Protein AF-A0A645EV52-F1 (afdb_monomer_lite)

Foldseek 3Di:
DLLVVLLVLLLVLLVLFDPVVSVVSVPPDSVQSSFWWKWKAFAQAAIWTQGPVGIDRPCRPDGHHHLVRVVSSCCSLCVVCCVVCQVVQLVQKGQHPPRKIKGWDADFDDDPNGGRHGDGTGMMMIGRDDDDPPPCVVVQVVQDDPNDGHPDDDDDDPPDDDDDD

Structure (mmCIF, N/CA/C/O backbone):
data_AF-A0A645EV52-F1
#
_entry.id   AF-A0A645EV52-F1
#
loop_
_atom_site.group_PDB
_atom_site.id
_atom_site.type_symbol
_atom_site.label_atom_id
_atom_site.label_alt_id
_atom_site.label_comp_id
_atom_site.label_asym_id
_atom_site.label_entity_id
_atom_site.label_seq_id
_atom_site.pdbx_PDB_ins_code
_atom_site.Cartn_x
_atom_site.Cartn_y
_atom_site.Cartn_z
_atom_site.occupancy
_atom_site.B_iso_or_equiv
_atom_site.auth_seq_id
_atom_site.auth_comp_id
_atom_site.auth_asym_id
_atom_site.auth_atom_id
_atom_site.pdbx_PDB_model_num
ATOM 1 N N . MET A 1 1 ? 5.817 2.786 23.584 1.00 63.62 1 MET A N 1
ATOM 2 C CA . MET A 1 1 ? 4.904 1.660 23.272 1.00 63.62 1 MET A CA 1
ATOM 3 C C . MET A 1 1 ? 4.284 1.859 21.896 1.00 63.62 1 MET A C 1
ATOM 5 O O . MET A 1 1 ? 4.563 1.045 21.031 1.00 63.62 1 MET A O 1
ATOM 9 N N . LYS A 1 2 ? 3.619 3.002 21.668 1.00 79.19 2 LYS A N 1
ATOM 10 C CA . LYS A 1 2 ? 3.059 3.438 20.376 1.00 79.19 2 LYS A CA 1
ATOM 11 C C . LYS A 1 2 ? 4.023 3.322 19.185 1.00 79.19 2 LYS A C 1
ATOM 13 O O . LYS A 1 2 ? 3.714 2.654 18.218 1.00 79.19 2 LYS A O 1
ATOM 18 N N . GLU A 1 3 ? 5.240 3.854 19.289 1.00 82.88 3 GLU A N 1
ATOM 19 C CA . GLU A 1 3 ? 6.231 3.775 18.196 1.00 82.88 3 GLU A CA 1
ATOM 20 C C . GLU A 1 3 ? 6.574 2.330 17.775 1.00 82.88 3 GLU A C 1
ATOM 22 O O . GLU A 1 3 ? 6.704 2.029 16.592 1.00 82.88 3 GLU A O 1
ATOM 27 N N . ARG A 1 4 ? 6.663 1.392 18.732 1.00 89.44 4 ARG A N 1
ATOM 28 C CA . ARG A 1 4 ? 6.930 -0.025 18.423 1.00 89.44 4 ARG A CA 1
ATOM 29 C C . ARG A 1 4 ? 5.766 -0.678 17.683 1.00 89.44 4 ARG A C 1
ATOM 31 O O . ARG A 1 4 ? 5.996 -1.529 16.828 1.00 89.44 4 ARG A O 1
ATOM 38 N N . GLU A 1 5 ? 4.541 -0.305 18.030 1.00 91.31 5 GLU A N 1
ATOM 39 C CA . GLU A 1 5 ? 3.332 -0.769 17.355 1.00 91.31 5 GLU A CA 1
ATOM 40 C C . GLU A 1 5 ? 3.246 -0.207 15.937 1.00 91.31 5 GLU A C 1
ATOM 42 O O . GLU A 1 5 ? 3.053 -0.961 14.990 1.00 91.31 5 GLU A O 1
ATOM 47 N N . GLU A 1 6 ? 3.517 1.083 15.769 1.00 93.62 6 GLU A N 1
ATOM 48 C CA . GLU A 1 6 ? 3.544 1.738 14.466 1.00 93.62 6 GLU A CA 1
ATOM 49 C C . GLU A 1 6 ? 4.586 1.097 13.527 1.00 93.62 6 GLU A C 1
ATOM 51 O O . GLU A 1 6 ? 4.283 0.763 12.379 1.00 93.62 6 GLU A O 1
ATOM 56 N N . ILE A 1 7 ? 5.793 0.812 14.019 1.00 96.38 7 ILE A N 1
ATOM 57 C CA . ILE A 1 7 ? 6.806 0.071 13.250 1.00 96.38 7 ILE A CA 1
ATOM 58 C C . ILE A 1 7 ? 6.336 -1.365 12.946 1.00 96.38 7 ILE A C 1
ATOM 60 O O . ILE A 1 7 ? 6.610 -1.903 11.872 1.00 96.38 7 ILE A O 1
ATOM 64 N N . SER A 1 8 ? 5.608 -2.011 13.862 1.00 95.94 8 SER A N 1
ATOM 65 C CA . SER A 1 8 ? 5.029 -3.341 13.622 1.00 95.94 8 SER A CA 1
ATOM 66 C C . SER A 1 8 ? 4.015 -3.313 12.475 1.00 95.94 8 SER A C 1
ATOM 68 O O . SER A 1 8 ? 4.072 -4.165 11.588 1.00 95.94 8 SER A O 1
ATOM 70 N N . ARG A 1 9 ? 3.138 -2.301 12.433 1.00 96.12 9 ARG A N 1
ATOM 71 C CA . ARG A 1 9 ? 2.161 -2.099 11.349 1.00 96.12 9 ARG A CA 1
ATOM 72 C C . ARG A 1 9 ? 2.842 -1.888 9.999 1.00 96.12 9 ARG A C 1
ATOM 74 O O . ARG A 1 9 ? 2.459 -2.538 9.030 1.00 96.12 9 ARG A O 1
ATOM 81 N N . TYR A 1 10 ? 3.896 -1.072 9.960 1.00 97.81 10 TYR A N 1
ATOM 82 C CA . TYR A 1 10 ? 4.739 -0.895 8.773 1.00 97.81 10 TYR A CA 1
ATOM 83 C C . TYR A 1 10 ? 5.297 -2.228 8.264 1.00 97.81 10 TYR A C 1
ATOM 85 O O . TYR A 1 10 ? 5.154 -2.569 7.091 1.00 97.81 10 TYR A O 1
ATOM 93 N N . ARG A 1 11 ? 5.882 -3.028 9.162 1.00 97.12 11 ARG A N 1
ATOM 94 C CA . ARG A 1 11 ? 6.478 -4.323 8.806 1.00 97.12 11 ARG A CA 1
ATOM 95 C C . ARG A 1 11 ? 5.443 -5.338 8.345 1.00 97.12 11 ARG A C 1
ATOM 97 O O . ARG A 1 11 ? 5.720 -6.086 7.417 1.00 97.12 11 ARG A O 1
ATOM 104 N N . GLN A 1 12 ? 4.259 -5.357 8.958 1.00 96.88 12 GLN A N 1
ATOM 105 C CA . GLN A 1 12 ? 3.147 -6.204 8.518 1.00 96.88 12 GLN A CA 1
ATOM 106 C C . GLN A 1 12 ? 2.696 -5.847 7.099 1.00 96.88 12 GLN A C 1
ATOM 108 O O . GLN A 1 12 ? 2.487 -6.755 6.300 1.00 96.88 12 GLN A O 1
ATOM 113 N N . ALA A 1 13 ? 2.596 -4.555 6.770 1.00 97.06 13 ALA A N 1
ATOM 114 C CA . ALA A 1 13 ? 2.308 -4.117 5.407 1.00 97.06 13 ALA A CA 1
ATOM 115 C C . ALA A 1 13 ? 3.431 -4.542 4.444 1.00 97.06 13 ALA A C 1
ATOM 117 O O . ALA A 1 13 ? 3.165 -5.159 3.417 1.00 97.06 13 ALA A O 1
ATOM 118 N N . ALA A 1 14 ? 4.699 -4.327 4.808 1.00 97.56 14 ALA A N 1
ATOM 119 C CA . ALA A 1 14 ? 5.844 -4.707 3.977 1.00 97.56 14 ALA A CA 1
ATOM 120 C C . ALA A 1 14 ? 5.901 -6.212 3.630 1.00 97.56 14 ALA A C 1
ATOM 122 O O . ALA A 1 14 ? 6.566 -6.588 2.668 1.00 97.56 14 ALA A O 1
ATOM 123 N N . LEU A 1 15 ? 5.183 -7.087 4.351 1.00 96.31 15 LEU A N 1
ATOM 124 C CA . LEU A 1 15 ? 5.062 -8.508 3.997 1.00 96.31 15 LEU A CA 1
ATOM 125 C C . LEU A 1 15 ? 4.350 -8.758 2.661 1.00 96.31 15 LEU A C 1
ATOM 127 O O . LEU A 1 15 ? 4.569 -9.820 2.080 1.00 96.31 15 LEU A O 1
ATOM 131 N N . PHE A 1 16 ? 3.525 -7.821 2.190 1.00 96.56 16 PHE A N 1
ATOM 132 C CA . PHE A 1 16 ? 2.881 -7.905 0.877 1.00 96.56 16 PHE A CA 1
ATOM 133 C C . PHE A 1 16 ? 3.801 -7.463 -0.261 1.00 96.56 16 PHE A C 1
ATOM 135 O O . PHE A 1 16 ? 3.520 -7.771 -1.414 1.00 96.56 16 PHE A O 1
ATOM 142 N N . LEU A 1 17 ? 4.904 -6.769 0.038 1.00 97.81 17 LEU A N 1
ATOM 143 C CA . LEU A 1 17 ? 5.852 -6.360 -0.989 1.00 97.81 17 LEU A CA 1
ATOM 144 C C . LEU A 1 17 ? 6.609 -7.578 -1.554 1.00 97.81 17 LEU A C 1
ATOM 146 O O . LEU A 1 17 ? 6.965 -8.499 -0.805 1.00 97.81 17 LEU A O 1
ATOM 150 N N . PRO A 1 18 ? 6.947 -7.555 -2.856 1.00 97.06 18 PRO A N 1
ATOM 151 C CA . PRO A 1 18 ? 7.893 -8.488 -3.454 1.00 97.06 18 PRO A CA 1
ATOM 152 C C . PRO A 1 18 ? 9.200 -8.558 -2.662 1.00 97.06 18 PRO A C 1
ATOM 154 O O . PRO A 1 18 ? 9.627 -7.584 -2.041 1.00 97.06 18 PRO A O 1
ATOM 157 N N . VAL A 1 19 ? 9.872 -9.714 -2.694 1.00 96.88 19 VAL A N 1
ATOM 158 C CA . VAL A 1 19 ? 11.016 -10.019 -1.812 1.00 96.88 19 VAL A CA 1
ATOM 159 C C . VAL A 1 19 ? 12.089 -8.927 -1.825 1.00 96.88 19 VAL A C 1
ATOM 161 O O . VAL A 1 19 ? 12.598 -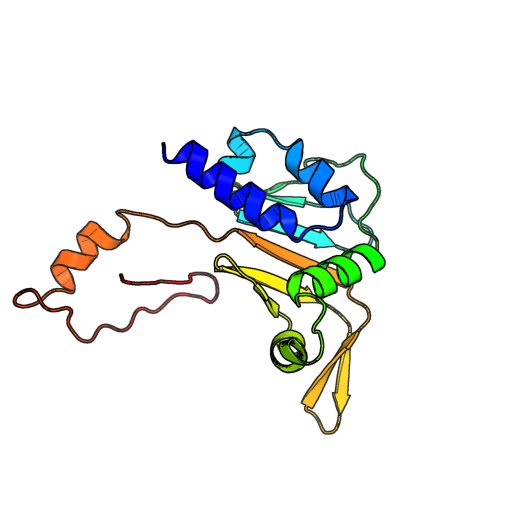8.581 -0.760 1.00 96.88 19 VAL A O 1
ATOM 164 N N . ARG A 1 20 ? 12.437 -8.400 -3.004 1.00 97.31 20 ARG A N 1
ATOM 165 C CA . ARG A 1 20 ? 13.437 -7.336 -3.157 1.00 97.31 20 ARG A CA 1
ATOM 166 C C . ARG A 1 20 ? 12.981 -6.046 -2.479 1.00 97.31 20 ARG A C 1
ATOM 168 O O . ARG A 1 20 ? 13.680 -5.537 -1.609 1.00 97.31 20 ARG A O 1
ATOM 175 N N . LEU A 1 21 ? 11.789 -5.569 -2.824 1.00 98.25 21 LEU A N 1
ATOM 176 C CA . LEU A 1 21 ? 11.217 -4.332 -2.294 1.00 98.25 21 LEU A CA 1
ATOM 177 C C . LEU A 1 21 ? 10.964 -4.402 -0.787 1.00 98.25 21 LEU A C 1
ATOM 179 O O . LEU A 1 21 ? 11.245 -3.450 -0.068 1.00 98.25 21 LEU A O 1
ATOM 183 N N . ARG A 1 22 ? 10.538 -5.558 -0.272 1.00 98.31 22 ARG A N 1
ATOM 184 C CA . ARG A 1 22 ? 10.431 -5.795 1.172 1.00 98.31 22 ARG A CA 1
ATOM 185 C C . ARG A 1 22 ? 11.772 -5.619 1.884 1.00 98.31 22 ARG A C 1
ATOM 187 O O . ARG A 1 22 ? 11.816 -4.976 2.926 1.00 98.31 22 ARG A O 1
ATOM 194 N N . LYS A 1 23 ? 12.863 -6.162 1.329 1.00 97.81 23 LYS A N 1
ATOM 195 C CA . LYS A 1 23 ? 14.204 -5.990 1.914 1.00 97.81 23 LYS A CA 1
ATOM 196 C C . LYS A 1 23 ? 14.614 -4.522 1.946 1.00 97.81 23 LYS A C 1
ATOM 198 O O . LYS A 1 23 ? 15.187 -4.100 2.940 1.00 97.81 23 LYS A O 1
ATOM 203 N N . LEU A 1 24 ? 14.293 -3.753 0.901 1.00 97.75 24 LEU A N 1
ATOM 204 C CA . LEU A 1 24 ? 14.518 -2.304 0.889 1.00 97.75 24 LEU A CA 1
ATOM 205 C C . LEU A 1 24 ? 13.708 -1.611 1.987 1.00 97.75 24 LEU A C 1
ATOM 207 O O . LEU A 1 24 ? 14.278 -0.889 2.797 1.00 97.75 24 LEU A O 1
ATOM 211 N N . ALA A 1 25 ? 12.407 -1.898 2.082 1.00 97.81 25 ALA A N 1
ATOM 212 C CA . ALA A 1 25 ? 11.540 -1.354 3.126 1.00 97.81 25 ALA A CA 1
ATOM 213 C C . ALA A 1 25 ? 12.093 -1.616 4.542 1.00 97.81 25 ALA A C 1
ATOM 215 O O . ALA A 1 25 ? 12.067 -0.743 5.407 1.00 97.81 25 ALA A O 1
ATOM 216 N N . GLU A 1 26 ? 12.671 -2.793 4.786 1.00 96.88 26 GLU A N 1
ATOM 217 C CA . GLU A 1 26 ? 13.288 -3.126 6.074 1.00 96.88 26 GLU A CA 1
ATOM 218 C C . GLU A 1 26 ? 14.512 -2.259 6.425 1.00 96.88 26 GLU A C 1
ATOM 220 O O . GLU A 1 26 ? 14.799 -2.103 7.617 1.00 96.88 26 GLU A O 1
ATOM 225 N N . THR A 1 27 ? 15.202 -1.665 5.440 1.00 97.69 27 THR A N 1
ATOM 226 C CA . THR A 1 27 ? 16.353 -0.772 5.673 1.00 97.69 27 THR A CA 1
ATOM 227 C C . THR A 1 27 ? 15.966 0.675 5.966 1.00 97.69 27 THR A C 1
ATOM 229 O O . THR A 1 27 ? 16.848 1.460 6.313 1.00 97.69 27 THR A O 1
ATOM 232 N N . LEU A 1 28 ? 14.694 1.057 5.803 1.00 97.81 28 LEU A N 1
ATOM 233 C CA . LEU A 1 28 ? 14.238 2.420 6.082 1.00 97.81 28 LEU A CA 1
ATOM 234 C C . LEU A 1 28 ? 14.504 2.770 7.565 1.00 97.81 28 LEU A C 1
ATOM 236 O O . LEU A 1 28 ? 14.312 1.898 8.420 1.00 97.81 28 LEU A O 1
ATOM 240 N N . PRO A 1 29 ? 14.932 3.996 7.921 1.00 97.62 29 PRO A N 1
ATOM 241 C CA . PRO A 1 29 ? 15.107 4.391 9.318 1.00 97.62 29 PRO A CA 1
ATOM 242 C C . PRO A 1 29 ? 13.848 4.136 10.154 1.00 97.62 29 PRO A C 1
ATOM 244 O O . PRO A 1 29 ? 12.726 4.298 9.683 1.00 97.62 29 PRO A O 1
ATOM 247 N N . LYS A 1 30 ? 14.013 3.713 11.414 1.00 96.75 30 LYS A N 1
ATOM 248 C CA . LYS A 1 30 ? 12.874 3.336 12.278 1.00 96.75 30 LYS A CA 1
ATOM 249 C C . LYS A 1 30 ? 11.902 4.488 12.529 1.00 96.75 30 LYS A C 1
ATOM 251 O O . LYS A 1 30 ? 10.707 4.243 12.647 1.00 96.75 30 LYS A O 1
ATOM 256 N N . GLU A 1 31 ? 12.435 5.698 12.612 1.00 95.94 31 GLU A N 1
ATOM 257 C CA . GLU A 1 31 ? 11.676 6.942 12.728 1.00 95.94 31 GLU A CA 1
ATOM 258 C C . GLU A 1 31 ? 10.727 7.124 11.535 1.00 95.94 31 GLU A C 1
ATOM 260 O O . GLU A 1 31 ? 9.521 7.254 11.738 1.00 95.94 31 GLU A O 1
ATOM 265 N N . ASP A 1 32 ? 11.219 6.939 10.309 1.00 97.06 32 ASP A N 1
ATOM 266 C CA . ASP A 1 32 ? 10.390 6.964 9.098 1.00 97.06 32 ASP A CA 1
ATOM 267 C C . ASP A 1 32 ? 9.426 5.768 9.030 1.00 97.06 32 ASP A C 1
ATOM 269 O O . ASP A 1 32 ? 8.255 5.928 8.687 1.00 97.06 32 ASP A O 1
ATOM 273 N N . GLN A 1 33 ? 9.858 4.559 9.423 1.00 97.75 33 GLN A N 1
ATOM 274 C CA . GLN A 1 33 ? 8.965 3.388 9.503 1.00 97.75 33 GLN A CA 1
ATOM 275 C C . GLN A 1 33 ? 7.775 3.639 10.443 1.00 97.75 33 GLN A C 1
ATOM 277 O O . GLN A 1 33 ? 6.680 3.120 10.210 1.00 97.75 33 GLN A O 1
ATOM 282 N N . ALA A 1 34 ? 7.965 4.408 11.518 1.00 96.38 34 ALA A N 1
ATOM 283 C CA . ALA A 1 34 ? 6.913 4.708 12.483 1.00 96.38 34 ALA A CA 1
ATOM 284 C C . ALA A 1 34 ? 5.847 5.666 11.927 1.00 96.38 34 ALA A C 1
ATOM 286 O O . ALA A 1 34 ? 4.707 5.630 12.389 1.00 96.38 34 ALA A O 1
ATOM 287 N N . VAL A 1 35 ? 6.183 6.493 10.934 1.00 95.56 35 VAL A N 1
ATOM 288 C CA . VAL A 1 35 ? 5.273 7.523 10.404 1.00 95.56 35 VAL A CA 1
ATOM 289 C C . VAL A 1 35 ? 4.827 7.285 8.965 1.00 95.56 35 VAL A C 1
ATOM 291 O O . VAL A 1 35 ? 3.816 7.849 8.565 1.00 95.56 35 VAL A O 1
ATOM 294 N N . ALA A 1 36 ? 5.503 6.412 8.213 1.00 97.25 36 ALA A N 1
ATOM 295 C CA . ALA A 1 36 ? 5.178 6.128 6.819 1.00 97.25 36 ALA A CA 1
ATOM 296 C C . ALA A 1 36 ? 3.710 5.731 6.611 1.00 97.25 36 ALA A C 1
ATOM 298 O O . ALA A 1 36 ? 3.149 4.925 7.366 1.00 97.25 36 ALA A O 1
ATOM 299 N N . GLU A 1 37 ? 3.116 6.281 5.557 1.00 96.12 37 GLU A N 1
ATOM 300 C CA . GLU A 1 37 ? 1.699 6.152 5.224 1.00 96.12 37 GLU A CA 1
ATOM 301 C C . GLU A 1 37 ? 1.475 5.188 4.056 1.00 96.12 37 GLU A C 1
ATOM 303 O O . GLU A 1 37 ? 0.554 4.369 4.102 1.00 96.12 37 GLU A O 1
ATOM 308 N N . GLU A 1 38 ? 2.329 5.245 3.028 1.00 97.69 38 GLU A N 1
ATOM 309 C CA . GLU A 1 38 ? 2.198 4.436 1.810 1.00 97.69 38 GLU A CA 1
ATOM 310 C C . GLU A 1 38 ? 3.560 3.992 1.272 1.00 97.69 38 GLU A C 1
ATOM 312 O O . GLU A 1 38 ? 4.522 4.759 1.270 1.00 97.69 38 GLU A O 1
ATOM 317 N N . PHE A 1 39 ? 3.617 2.776 0.733 1.00 98.50 39 PHE A N 1
ATOM 318 C CA . PHE A 1 39 ? 4.626 2.398 -0.254 1.00 98.50 39 PHE A CA 1
ATOM 319 C C . PHE A 1 39 ? 4.074 2.677 -1.642 1.00 98.50 39 PHE A C 1
ATOM 321 O O . PHE A 1 39 ? 2.951 2.278 -1.943 1.00 98.50 39 PHE A O 1
ATOM 328 N N . ARG A 1 40 ? 4.859 3.319 -2.501 1.00 98.44 40 ARG A N 1
ATOM 329 C CA . ARG A 1 40 ? 4.451 3.665 -3.861 1.00 98.44 40 ARG A CA 1
ATOM 330 C C . ARG A 1 40 ? 5.390 3.010 -4.858 1.00 98.44 40 ARG A C 1
ATOM 332 O O . ARG A 1 40 ? 6.610 3.158 -4.797 1.00 98.44 40 ARG A O 1
ATOM 339 N N . LEU A 1 41 ? 4.798 2.256 -5.771 1.00 98.38 41 LEU A N 1
ATOM 340 C CA . LEU A 1 41 ? 5.482 1.461 -6.772 1.00 98.38 41 LEU A CA 1
ATOM 341 C C . LEU A 1 41 ? 5.052 1.952 -8.149 1.00 98.38 41 LEU A C 1
ATOM 343 O O . LEU A 1 41 ? 3.862 1.971 -8.459 1.00 98.38 41 LEU A O 1
ATOM 347 N N . ARG A 1 42 ? 6.007 2.360 -8.982 1.00 98.00 42 ARG A N 1
ATOM 348 C CA . ARG A 1 42 ? 5.748 2.835 -10.345 1.00 98.00 42 ARG A CA 1
ATOM 349 C C . ARG A 1 42 ? 6.738 2.182 -11.289 1.00 98.00 42 ARG A C 1
ATOM 351 O O . ARG A 1 42 ? 7.941 2.311 -11.079 1.00 98.00 42 ARG A O 1
ATOM 358 N N . THR A 1 43 ? 6.242 1.513 -12.324 1.00 97.06 43 THR A N 1
ATOM 359 C CA . THR A 1 43 ? 7.101 0.851 -13.308 1.00 97.06 43 THR A CA 1
ATOM 360 C C . THR A 1 43 ? 8.084 1.854 -13.908 1.00 97.06 43 THR A C 1
ATOM 362 O O . THR A 1 43 ? 7.693 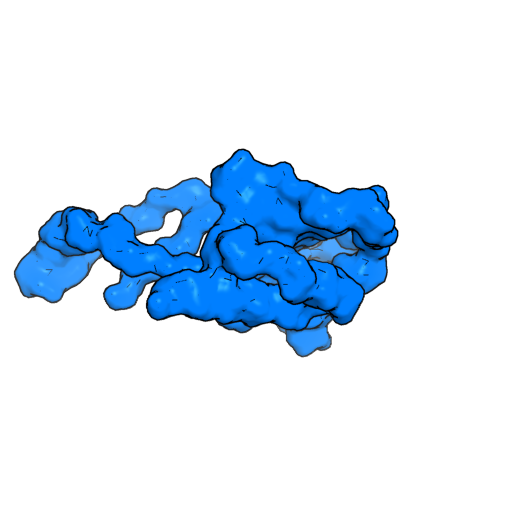2.947 -14.324 1.00 97.06 43 THR A O 1
ATOM 365 N N . GLY A 1 44 ? 9.368 1.497 -13.938 1.00 97.06 44 GLY A N 1
ATOM 366 C CA . GLY A 1 44 ? 10.426 2.372 -14.453 1.00 97.06 44 GLY A CA 1
ATOM 367 C C . GLY A 1 44 ? 10.937 3.428 -13.464 1.00 97.06 44 GLY A C 1
ATOM 368 O O . GLY A 1 44 ? 11.854 4.170 -13.808 1.00 97.06 44 GLY A O 1
ATOM 369 N N . TRP A 1 45 ? 10.434 3.448 -12.226 1.00 97.56 45 TRP A N 1
ATOM 370 C CA . TRP A 1 45 ? 10.917 4.314 -11.146 1.00 97.56 45 TRP A CA 1
ATOM 371 C C . TRP A 1 45 ? 11.331 3.493 -9.920 1.00 97.56 45 TRP A C 1
ATOM 373 O O . TRP A 1 45 ? 10.732 2.446 -9.668 1.00 97.56 45 TRP A O 1
ATOM 383 N N . PRO A 1 46 ? 12.325 3.935 -9.128 1.00 98.00 46 PRO A N 1
ATOM 384 C CA . PRO A 1 46 ? 12.586 3.340 -7.821 1.00 98.00 46 PRO A CA 1
ATOM 385 C C . PRO A 1 46 ? 11.354 3.424 -6.909 1.00 98.00 46 PRO A C 1
ATOM 387 O O . PRO A 1 46 ? 10.529 4.331 -7.040 1.00 98.00 46 PRO A O 1
ATOM 390 N N . MET A 1 47 ? 11.239 2.487 -5.966 1.00 98.44 47 MET A N 1
ATOM 391 C CA . MET A 1 47 ? 10.165 2.511 -4.971 1.00 98.44 47 MET A CA 1
ATOM 392 C C . MET A 1 47 ? 10.269 3.764 -4.093 1.00 98.44 47 MET A C 1
ATOM 394 O O . MET A 1 47 ? 11.348 4.112 -3.607 1.00 98.44 47 MET A O 1
ATOM 398 N N . THR A 1 48 ? 9.133 4.407 -3.851 1.00 98.50 48 THR A N 1
ATOM 399 C CA . THR A 1 48 ? 9.014 5.600 -3.011 1.00 98.50 48 THR A CA 1
ATOM 400 C C . THR A 1 48 ? 8.163 5.317 -1.776 1.00 98.50 48 THR A C 1
ATOM 402 O O . THR A 1 48 ? 7.454 4.309 -1.690 1.00 98.50 48 THR A O 1
ATOM 405 N N . VAL A 1 49 ? 8.255 6.204 -0.786 1.00 98.44 49 VAL A N 1
ATOM 406 C CA . VAL A 1 49 ? 7.481 6.127 0.457 1.00 98.44 49 VAL A CA 1
ATOM 407 C C . VAL A 1 49 ? 6.798 7.469 0.689 1.00 98.44 49 VAL A C 1
ATOM 409 O O . VAL A 1 49 ? 7.446 8.515 0.630 1.00 98.44 49 VAL A O 1
ATOM 412 N N . LEU A 1 50 ? 5.493 7.442 0.955 1.00 98.00 50 LEU A N 1
ATOM 413 C CA . LEU A 1 50 ? 4.763 8.611 1.430 1.00 98.00 50 LEU A CA 1
ATOM 414 C C . LEU A 1 50 ? 4.947 8.732 2.943 1.00 98.00 50 LEU A C 1
ATOM 416 O O . LEU A 1 50 ? 4.563 7.830 3.693 1.00 98.00 50 LEU A O 1
ATOM 420 N N . LEU A 1 51 ? 5.533 9.842 3.371 1.00 96.12 51 LEU A N 1
ATOM 421 C CA . LEU A 1 51 ? 5.617 10.270 4.764 1.00 96.12 51 LEU A CA 1
ATOM 422 C C . LEU A 1 51 ? 4.634 11.435 4.988 1.00 96.12 51 LEU A C 1
ATOM 424 O O . LEU A 1 51 ? 4.189 12.037 4.005 1.00 96.12 51 LEU A O 1
ATOM 428 N N . PRO A 1 52 ? 4.318 11.802 6.243 1.00 92.94 52 PRO A N 1
ATOM 429 C CA . PRO A 1 52 ? 3.465 12.959 6.529 1.00 92.94 52 PRO A CA 1
ATOM 430 C C . PRO A 1 52 ? 3.962 14.270 5.896 1.00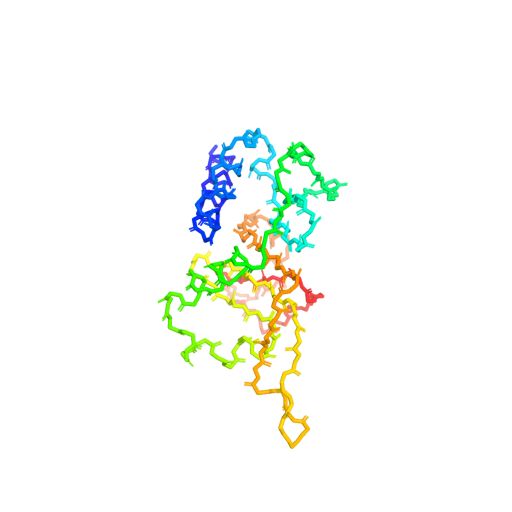 92.94 52 PRO A C 1
ATOM 432 O O . PRO A 1 52 ? 3.169 15.145 5.556 1.00 92.94 52 PRO A O 1
ATOM 435 N N . GLU A 1 53 ? 5.276 14.407 5.711 1.00 93.00 53 GLU A N 1
ATOM 436 C CA . GLU A 1 53 ? 5.923 15.571 5.098 1.00 93.00 53 GLU A CA 1
ATOM 437 C C . GLU A 1 53 ? 5.853 15.558 3.561 1.00 93.00 53 GLU A C 1
ATOM 439 O O . GLU A 1 53 ? 6.116 16.578 2.920 1.00 93.00 53 GLU A O 1
ATOM 444 N N . GLY A 1 54 ? 5.498 14.418 2.960 1.00 94.81 54 GLY A N 1
ATOM 445 C CA . GLY A 1 54 ? 5.380 14.236 1.519 1.00 94.81 54 GLY A CA 1
ATOM 446 C C . GLY A 1 54 ? 6.013 12.945 1.002 1.00 94.81 54 GLY A C 1
ATOM 447 O O . GLY A 1 54 ? 6.488 12.086 1.745 1.00 94.81 54 GLY A O 1
ATOM 448 N N . GLU A 1 55 ? 5.996 12.791 -0.322 1.00 96.88 55 GLU A N 1
ATOM 449 C CA . GLU A 1 55 ? 6.581 11.628 -0.984 1.00 96.88 55 GLU A CA 1
ATOM 450 C C . GLU A 1 55 ? 8.106 11.752 -1.075 1.00 96.88 55 GLU A C 1
ATOM 452 O O . GLU A 1 55 ? 8.642 12.761 -1.534 1.00 96.88 55 GLU A O 1
ATOM 457 N N . THR A 1 56 ? 8.805 10.691 -0.676 1.00 97.31 56 THR A N 1
ATOM 458 C CA . THR A 1 56 ? 10.266 10.603 -0.699 1.00 97.31 56 THR A CA 1
ATOM 459 C C . THR A 1 56 ? 10.720 9.399 -1.517 1.00 97.31 56 THR A C 1
ATOM 461 O O . THR A 1 56 ? 9.995 8.414 -1.659 1.00 97.31 56 THR A O 1
ATOM 464 N N . CYS A 1 57 ? 11.940 9.463 -2.054 1.00 97.00 57 CYS A N 1
ATOM 465 C CA . CYS A 1 57 ? 12.602 8.343 -2.722 1.00 97.00 57 CYS A CA 1
ATOM 466 C C . CYS A 1 57 ? 13.821 7.919 -1.889 1.00 97.00 57 CYS A C 1
ATOM 468 O O . CYS A 1 57 ? 14.920 8.410 -2.155 1.00 97.00 57 CYS A O 1
ATOM 470 N N . PRO A 1 58 ? 13.658 7.046 -0.874 1.00 96.44 58 PRO A N 1
ATOM 471 C CA . PRO A 1 58 ? 14.745 6.693 0.045 1.00 96.44 58 PRO A CA 1
ATOM 472 C C . PRO A 1 58 ? 15.876 5.910 -0.630 1.00 96.44 58 PRO A C 1
ATOM 474 O O . PRO A 1 58 ? 17.008 5.918 -0.152 1.00 96.44 58 PRO A O 1
ATOM 477 N N . TRP A 1 59 ? 15.579 5.251 -1.755 1.00 97.12 59 TRP A N 1
ATOM 478 C CA . TRP A 1 59 ? 16.514 4.384 -2.473 1.00 97.12 59 TRP A CA 1
ATOM 479 C C . TRP A 1 59 ? 16.702 4.818 -3.940 1.00 97.12 59 TRP A C 1
ATOM 481 O O . TRP A 1 59 ? 16.373 4.066 -4.854 1.00 97.12 59 TRP A O 1
ATOM 491 N N . PRO A 1 60 ? 17.227 6.028 -4.211 1.00 96.06 60 PRO A N 1
ATOM 492 C CA . PRO A 1 60 ? 17.308 6.566 -5.573 1.00 96.06 60 PRO A CA 1
ATOM 493 C C . PRO A 1 60 ? 18.282 5.799 -6.482 1.00 96.06 60 PRO A C 1
A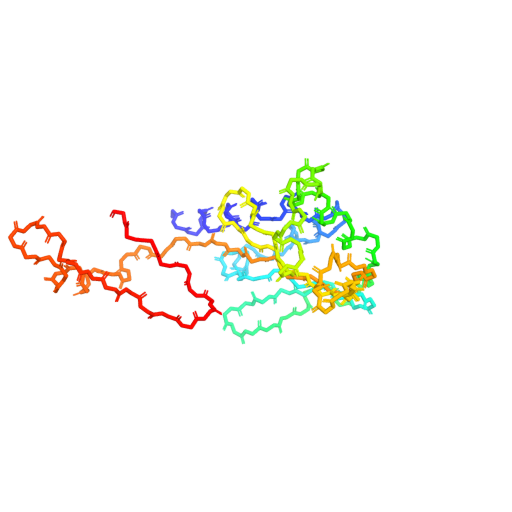TOM 495 O O . PRO A 1 60 ? 18.171 5.882 -7.701 1.00 96.06 60 PRO A O 1
ATOM 498 N N . SER A 1 61 ? 19.233 5.067 -5.895 1.00 96.50 61 SER A N 1
ATOM 499 C CA . SER A 1 61 ? 20.224 4.263 -6.620 1.00 96.50 61 SER A CA 1
ATOM 500 C C . SER A 1 61 ? 19.780 2.819 -6.869 1.00 96.50 61 SER A C 1
ATOM 502 O O . SER A 1 61 ? 20.501 2.077 -7.533 1.00 96.50 61 SER A O 1
ATOM 504 N N . GLU A 1 62 ? 18.644 2.395 -6.309 1.00 96.69 62 GLU A N 1
ATOM 505 C CA . GLU A 1 62 ? 18.134 1.040 -6.518 1.00 96.69 62 GLU A CA 1
ATOM 506 C C . GLU A 1 62 ? 17.519 0.891 -7.912 1.00 96.69 62 GLU A C 1
ATOM 508 O O . GLU A 1 62 ? 16.990 1.862 -8.465 1.00 96.69 62 GLU A O 1
ATOM 513 N N . PRO A 1 63 ? 17.541 -0.325 -8.488 1.00 97.31 63 PRO A N 1
ATOM 514 C CA . PRO A 1 63 ? 16.887 -0.580 -9.756 1.00 97.31 63 PRO A CA 1
ATOM 515 C C . PRO A 1 63 ? 15.401 -0.198 -9.710 1.00 97.31 63 PRO A C 1
ATOM 517 O O . PRO A 1 63 ? 14.739 -0.451 -8.687 1.00 97.31 63 PRO A O 1
ATOM 520 N N . PRO A 1 64 ? 14.872 0.356 -10.818 1.00 97.88 64 PRO A N 1
ATOM 521 C CA . PRO A 1 64 ? 13.453 0.627 -10.974 1.00 97.88 64 PRO A CA 1
ATOM 522 C C . PRO A 1 64 ? 12.557 -0.557 -10.611 1.00 97.88 64 PRO A C 1
ATOM 524 O O . PRO A 1 64 ? 12.974 -1.712 -10.681 1.00 97.88 64 PRO A O 1
ATOM 527 N N . VAL A 1 65 ? 11.314 -0.265 -10.239 1.00 98.19 65 VAL A N 1
ATOM 528 C CA . VAL A 1 65 ? 10.278 -1.289 -10.107 1.00 98.19 65 VAL A CA 1
ATOM 529 C C . VAL A 1 65 ? 9.964 -1.863 -11.487 1.00 98.19 65 VAL A C 1
ATOM 531 O O . VAL A 1 65 ? 9.753 -1.113 -12.448 1.00 98.19 65 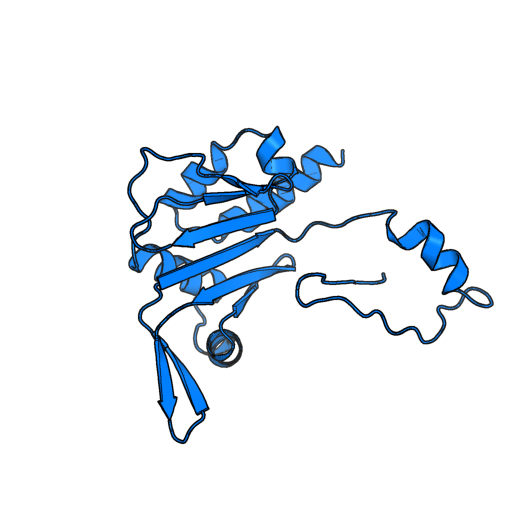VAL A O 1
ATOM 534 N N . GLU A 1 66 ? 9.925 -3.189 -11.568 1.00 97.56 66 GLU A N 1
ATOM 535 C CA . GLU A 1 66 ? 9.570 -3.932 -12.780 1.00 97.56 66 GLU A CA 1
ATOM 536 C C . GLU A 1 66 ? 8.072 -4.302 -12.786 1.00 97.56 66 GLU A C 1
ATOM 538 O O . GLU A 1 66 ? 7.479 -4.478 -11.715 1.00 97.56 66 GLU A O 1
ATOM 543 N N . PRO A 1 67 ? 7.425 -4.446 -13.961 1.00 95.88 67 PRO A N 1
ATOM 544 C CA . PRO A 1 67 ? 6.023 -4.872 -14.045 1.00 95.88 67 PRO A CA 1
ATOM 545 C C . PRO A 1 67 ? 5.736 -6.176 -13.285 1.00 95.88 67 PRO A C 1
ATOM 547 O O . PRO A 1 67 ? 4.712 -6.307 -12.615 1.00 95.88 67 PRO A O 1
ATOM 550 N N . GLU A 1 68 ? 6.669 -7.127 -13.322 1.00 96.44 68 GLU A N 1
ATOM 551 C CA . GLU A 1 68 ? 6.576 -8.426 -12.654 1.00 96.44 68 GLU A CA 1
ATOM 552 C C . GLU A 1 68 ? 6.507 -8.293 -11.125 1.00 96.44 68 GLU A C 1
ATOM 554 O O . GLU A 1 68 ? 5.898 -9.123 -10.443 1.00 96.44 68 GLU A O 1
ATOM 559 N N . GLU A 1 69 ? 7.097 -7.237 -10.562 1.00 97.38 69 GLU A N 1
ATOM 560 C CA . GLU A 1 69 ? 6.998 -6.939 -9.134 1.00 97.38 69 GLU A CA 1
ATOM 561 C C . GLU A 1 69 ? 5.599 -6.440 -8.761 1.00 97.38 69 GLU A C 1
ATOM 563 O O . GLU A 1 69 ? 5.093 -6.795 -7.695 1.00 97.38 69 GLU A O 1
ATOM 568 N N . LEU A 1 70 ? 4.934 -5.686 -9.642 1.00 96.56 70 LEU A N 1
ATOM 569 C CA . LEU A 1 70 ? 3.537 -5.286 -9.445 1.00 96.56 70 LEU A CA 1
ATOM 570 C C . LEU A 1 70 ? 2.590 -6.486 -9.548 1.00 96.56 70 LEU A C 1
ATOM 572 O O . LEU A 1 70 ? 1.676 -6.620 -8.734 1.00 96.56 70 LEU A O 1
ATOM 576 N N . GLU A 1 71 ? 2.841 -7.395 -10.490 1.00 94.00 71 GLU A N 1
ATOM 577 C CA . GLU A 1 71 ? 2.094 -8.652 -10.593 1.00 94.00 71 GLU A CA 1
ATOM 578 C C . GLU A 1 71 ? 2.289 -9.523 -9.346 1.00 94.00 71 GLU A C 1
ATOM 580 O O . GLU A 1 71 ? 1.319 -10.007 -8.764 1.00 94.00 71 GLU A O 1
ATOM 585 N N . THR A 1 72 ? 3.528 -9.638 -8.861 1.00 95.31 72 THR A N 1
ATOM 586 C CA . THR A 1 72 ? 3.837 -10.357 -7.617 1.00 95.31 72 THR A CA 1
ATOM 587 C C . THR A 1 72 ? 3.130 -9.729 -6.412 1.00 95.31 72 THR A C 1
ATOM 589 O O . THR A 1 72 ? 2.596 -10.447 -5.568 1.00 95.31 72 THR A O 1
ATOM 592 N N . LEU A 1 73 ? 3.092 -8.395 -6.322 1.00 95.56 73 LEU A N 1
ATOM 593 C CA . LEU A 1 73 ? 2.347 -7.675 -5.285 1.00 95.56 73 LEU A CA 1
ATOM 594 C C . LEU A 1 73 ? 0.844 -7.987 -5.357 1.00 95.56 73 LEU A C 1
ATOM 596 O O . LEU A 1 73 ? 0.221 -8.241 -4.325 1.00 95.56 73 LEU A O 1
ATOM 600 N N . CYS A 1 74 ? 0.268 -8.004 -6.562 1.00 92.94 74 CYS A N 1
ATOM 601 C CA . CYS A 1 74 ? -1.127 -8.381 -6.784 1.00 92.94 74 CYS A CA 1
ATOM 602 C C . CYS A 1 74 ? -1.408 -9.817 -6.326 1.00 92.94 74 CYS A C 1
ATOM 604 O O . CYS A 1 74 ? -2.401 -10.055 -5.638 1.00 92.94 74 CYS A O 1
ATOM 606 N N . ASP A 1 75 ? -0.533 -10.768 -6.655 1.00 91.56 75 ASP A N 1
ATOM 607 C CA . ASP A 1 75 ? -0.666 -12.161 -6.222 1.00 91.56 75 ASP A CA 1
ATOM 608 C C . ASP A 1 75 ? -0.597 -12.309 -4.703 1.00 91.56 75 ASP A C 1
ATOM 610 O O . ASP A 1 75 ? -1.450 -12.968 -4.106 1.00 91.56 75 ASP A O 1
ATOM 614 N N . LEU A 1 76 ? 0.376 -11.658 -4.062 1.00 91.62 76 LEU A N 1
ATOM 615 C CA . LEU A 1 76 ? 0.516 -11.666 -2.606 1.00 91.62 76 LEU A CA 1
ATOM 616 C C . LEU A 1 76 ? -0.701 -11.037 -1.918 1.00 91.62 76 LEU A C 1
ATOM 618 O O . LEU A 1 76 ? -1.181 -11.567 -0.916 1.00 91.62 76 LEU A O 1
ATOM 622 N N . GLY A 1 77 ? -1.210 -9.926 -2.456 1.00 88.12 77 GLY A N 1
ATOM 623 C CA . GLY A 1 77 ? -2.390 -9.238 -1.936 1.00 88.12 77 GLY A CA 1
ATOM 624 C C . GLY A 1 77 ? -3.680 -10.041 -2.099 1.00 88.12 77 GLY A C 1
ATOM 625 O O . GLY A 1 77 ? -4.505 -10.066 -1.190 1.00 88.12 77 GLY A O 1
ATOM 626 N N . ALA A 1 78 ? -3.834 -10.748 -3.218 1.00 85.88 78 ALA A N 1
ATOM 627 C CA . ALA A 1 78 ? -4.975 -11.624 -3.474 1.00 85.88 78 ALA A CA 1
ATOM 628 C C . ALA A 1 78 ? -4.870 -12.990 -2.767 1.00 85.88 78 ALA A C 1
ATOM 630 O O . ALA A 1 78 ? -5.710 -13.856 -3.007 1.00 85.88 78 ALA A O 1
ATOM 631 N N . GLU A 1 79 ? -3.830 -13.218 -1.954 1.00 81.69 79 GLU A N 1
ATOM 632 C CA . GLU A 1 79 ? -3.497 -14.524 -1.363 1.00 81.69 79 GLU A CA 1
ATOM 633 C C . GLU A 1 79 ? -3.449 -15.645 -2.421 1.00 81.69 79 GLU A C 1
ATOM 635 O O . GLU A 1 79 ? -3.908 -16.765 -2.200 1.00 81.69 79 GLU A O 1
ATOM 640 N N . PHE A 1 80 ? -2.922 -15.323 -3.607 1.00 69.69 80 PHE A N 1
ATOM 641 C CA . PHE A 1 80 ? -2.898 -16.170 -4.805 1.00 69.69 80 PHE A CA 1
ATOM 642 C C . PHE A 1 80 ? -4.285 -16.623 -5.307 1.00 69.69 80 PHE A C 1
ATOM 644 O O . PHE A 1 80 ? -4.388 -17.509 -6.155 1.00 69.69 80 PHE A O 1
ATOM 651 N N . SER A 1 81 ? -5.366 -15.986 -4.846 1.00 66.88 81 SER A N 1
ATOM 652 C CA . SER A 1 81 ? -6.746 -16.228 -5.274 1.00 66.88 81 SER A CA 1
ATOM 653 C C . SER A 1 81 ? -7.301 -15.035 -6.056 1.00 66.88 81 SER A C 1
ATOM 655 O O . SER A 1 81 ? -8.272 -14.381 -5.667 1.00 66.88 81 SER A O 1
ATOM 657 N N . ARG A 1 82 ? -6.696 -14.750 -7.218 1.00 65.19 82 ARG A N 1
ATOM 658 C CA . ARG A 1 82 ? -7.119 -13.630 -8.083 1.00 65.19 82 ARG A CA 1
ATOM 659 C C . ARG A 1 82 ? -8.591 -13.703 -8.499 1.00 65.19 82 ARG A C 1
ATOM 661 O O . ARG A 1 82 ? -9.210 -12.666 -8.684 1.00 65.19 82 ARG A O 1
ATOM 668 N N . TYR A 1 83 ? -9.172 -14.901 -8.601 1.00 60.19 83 TYR A N 1
ATOM 669 C CA . TYR A 1 83 ? -10.599 -15.073 -8.900 1.00 60.19 83 TYR A CA 1
ATOM 670 C C . TYR A 1 83 ? -11.509 -14.569 -7.777 1.00 60.19 83 TYR A C 1
ATOM 672 O O . TYR A 1 83 ? -12.507 -13.913 -8.063 1.00 60.19 83 TYR A O 1
ATOM 680 N N . ALA A 1 84 ? -11.164 -14.840 -6.514 1.00 60.53 84 ALA A N 1
ATOM 681 C CA . ALA A 1 84 ? -11.930 -14.341 -5.371 1.00 60.53 84 ALA A CA 1
ATOM 682 C C . ALA A 1 84 ? -11.793 -12.819 -5.216 1.00 60.53 84 ALA A C 1
ATOM 684 O O . ALA A 1 84 ? -12.693 -12.163 -4.704 1.00 60.53 84 ALA A O 1
ATOM 685 N N . ALA A 1 85 ? -10.681 -12.267 -5.699 1.00 69.94 85 ALA A N 1
ATOM 686 C CA . ALA A 1 85 ? -10.371 -10.848 -5.628 1.00 69.94 85 ALA A CA 1
ATOM 687 C C . ALA A 1 85 ? -10.712 -10.072 -6.919 1.00 69.94 85 ALA A C 1
ATOM 689 O O . ALA A 1 85 ? -10.467 -8.870 -6.999 1.00 69.94 85 ALA A O 1
ATOM 690 N N . ALA A 1 86 ? -11.266 -10.744 -7.936 1.00 70.94 86 ALA A N 1
ATOM 691 C CA . ALA A 1 86 ? -11.451 -10.191 -9.278 1.00 70.94 86 ALA A CA 1
ATOM 692 C C . ALA A 1 86 ? -12.419 -9.001 -9.311 1.00 70.94 86 ALA A C 1
ATOM 694 O O . ALA A 1 86 ? -12.244 -8.090 -10.115 1.00 70.94 86 ALA A O 1
ATOM 695 N N . GLU A 1 87 ? -13.442 -9.005 -8.453 1.00 72.56 87 GLU A N 1
ATOM 696 C CA . GLU A 1 87 ? -14.401 -7.901 -8.355 1.00 72.56 87 GLU A CA 1
ATOM 697 C C . GLU A 1 87 ? -13.732 -6.635 -7.807 1.00 72.56 87 GLU A C 1
ATOM 699 O O . GLU A 1 87 ? -13.816 -5.582 -8.425 1.00 72.56 87 GLU A O 1
ATOM 704 N N . THR A 1 88 ? -12.966 -6.747 -6.724 1.00 76.44 88 THR A N 1
ATOM 705 C CA . THR A 1 88 ? -12.229 -5.622 -6.132 1.00 76.44 88 THR A CA 1
ATOM 706 C C . THR A 1 88 ? -11.080 -5.145 -7.023 1.00 76.44 88 THR A C 1
ATOM 708 O O . THR A 1 88 ? -10.878 -3.942 -7.184 1.00 76.44 88 THR A O 1
ATOM 711 N N . LEU A 1 89 ? -10.377 -6.065 -7.693 1.00 81.00 89 LEU A N 1
ATOM 712 C CA . LEU A 1 89 ? -9.352 -5.718 -8.683 1.00 81.00 89 LEU A CA 1
ATOM 713 C C . LEU A 1 89 ? -9.912 -4.913 -9.856 1.00 81.00 89 LEU A C 1
ATOM 715 O O . LEU A 1 89 ? -9.226 -4.016 -10.333 1.00 81.00 89 LEU A O 1
ATOM 719 N N . ARG A 1 90 ? -11.149 -5.169 -10.306 1.00 80.38 90 ARG A N 1
ATOM 720 C CA . ARG A 1 90 ? -11.797 -4.338 -11.344 1.00 80.38 90 ARG A CA 1
ATOM 721 C C . ARG A 1 90 ? -11.981 -2.892 -10.911 1.00 80.38 90 ARG A C 1
ATOM 723 O O . ARG A 1 90 ? -11.870 -2.002 -11.748 1.00 80.38 90 ARG A O 1
ATOM 730 N N . GLU A 1 91 ? -12.216 -2.678 -9.621 1.00 82.38 91 GLU A N 1
ATOM 731 C CA . GLU A 1 91 ? -12.304 -1.355 -8.998 1.00 82.38 91 GLU A CA 1
ATOM 732 C C . GLU A 1 91 ? -10.916 -0.733 -8.735 1.00 82.38 91 GLU A C 1
ATOM 734 O O . GLU A 1 91 ? -10.814 0.363 -8.185 1.00 82.38 91 GLU A O 1
ATOM 739 N N . GLY A 1 92 ? -9.832 -1.422 -9.109 1.00 86.69 92 GLY A N 1
ATOM 740 C CA . GLY A 1 92 ? -8.462 -0.930 -8.987 1.00 86.69 92 GLY A CA 1
ATOM 741 C C . GLY A 1 92 ? -7.892 -0.990 -7.577 1.00 86.69 92 GLY A C 1
ATOM 742 O O . GLY A 1 92 ? -6.951 -0.260 -7.276 1.00 86.69 92 GLY A O 1
ATOM 743 N N . PHE A 1 93 ? -8.429 -1.826 -6.682 1.00 89.19 93 PHE A N 1
ATOM 744 C CA . PHE A 1 93 ? -7.822 -2.008 -5.364 1.00 89.19 93 PHE A CA 1
ATOM 745 C C . PHE A 1 93 ? -8.084 -3.374 -4.729 1.00 89.19 93 PHE A C 1
ATOM 747 O O . PHE A 1 93 ? -9.075 -4.042 -4.996 1.00 89.19 93 PHE A O 1
ATOM 754 N N . LEU A 1 94 ? -7.215 -3.756 -3.799 1.00 90.12 94 LEU A N 1
ATOM 755 C CA . LEU A 1 94 ? -7.317 -4.954 -2.981 1.00 90.12 94 LEU A CA 1
ATOM 756 C C . LEU A 1 94 ? -7.252 -4.588 -1.496 1.00 90.12 94 LEU A C 1
ATOM 758 O O . LEU A 1 94 ? -6.204 -4.137 -1.027 1.00 90.12 94 LEU A O 1
ATOM 762 N N . PRO A 1 95 ? -8.330 -4.772 -0.716 1.00 88.50 95 PRO A N 1
ATOM 763 C CA . PRO A 1 95 ? -8.200 -4.829 0.731 1.00 88.50 95 PRO A CA 1
ATOM 764 C C . PRO A 1 95 ? -7.448 -6.111 1.100 1.00 88.50 95 PRO A C 1
ATOM 766 O O . PRO A 1 95 ? -7.760 -7.184 0.587 1.00 88.50 95 PRO A O 1
ATOM 769 N N . VAL A 1 96 ? -6.471 -6.011 1.996 1.00 90.25 96 VAL A N 1
ATOM 770 C CA . VAL A 1 96 ? -5.666 -7.161 2.422 1.00 90.25 96 VAL A CA 1
ATOM 771 C C . VAL A 1 96 ? -5.694 -7.314 3.940 1.00 90.25 96 VAL A C 1
ATOM 773 O O . VAL A 1 96 ? -6.012 -6.380 4.689 1.00 90.25 96 VAL A O 1
ATOM 776 N N . ARG A 1 97 ? -5.383 -8.524 4.421 1.00 87.69 97 ARG A N 1
ATOM 777 C CA . ARG A 1 97 ? -5.397 -8.836 5.857 1.00 87.69 97 ARG A CA 1
ATOM 778 C C . ARG A 1 97 ? -4.557 -7.837 6.657 1.00 87.69 97 ARG A C 1
ATOM 780 O O . ARG A 1 97 ? -3.516 -7.363 6.212 1.00 87.69 97 ARG A O 1
ATOM 787 N N . GLY A 1 98 ? -5.018 -7.539 7.867 1.00 86.25 98 GLY A N 1
ATOM 788 C CA . GLY A 1 98 ? -4.440 -6.488 8.699 1.00 86.25 98 GLY A CA 1
ATOM 789 C C . GLY A 1 98 ? -5.047 -5.108 8.452 1.00 86.25 98 GLY A C 1
ATOM 790 O O . GLY A 1 98 ? -4.642 -4.178 9.135 1.00 86.25 98 GLY A O 1
ATOM 791 N N . GLY A 1 99 ? -6.030 -4.963 7.556 1.00 88.00 99 GLY A N 1
ATOM 792 C CA . GLY A 1 99 ? -6.719 -3.692 7.297 1.00 88.00 99 GLY A CA 1
ATOM 793 C C . GLY A 1 99 ? -5.962 -2.766 6.343 1.00 88.00 99 GLY A C 1
ATOM 794 O O . GLY A 1 99 ? -6.311 -1.597 6.229 1.00 88.00 99 GLY A O 1
ATOM 795 N N . PHE A 1 100 ? -4.923 -3.272 5.678 1.00 93.12 100 PHE A N 1
ATOM 796 C CA . PHE A 1 100 ? -4.199 -2.540 4.643 1.00 93.12 100 PHE A CA 1
ATOM 797 C C . PHE A 1 100 ? -4.979 -2.566 3.325 1.00 93.12 100 PHE A C 1
ATOM 799 O O . PHE A 1 100 ? -5.892 -3.374 3.129 1.00 93.12 100 PHE A O 1
ATOM 806 N N . ARG A 1 101 ? -4.600 -1.687 2.402 1.00 92.50 101 ARG A N 1
ATOM 807 C CA . ARG A 1 101 ? -5.180 -1.625 1.060 1.00 92.50 101 ARG A CA 1
ATOM 808 C C . ARG A 1 101 ? -4.066 -1.466 0.046 1.00 92.50 101 ARG A C 1
ATOM 810 O O . ARG A 1 101 ? -3.149 -0.688 0.283 1.00 92.50 101 ARG A O 1
ATOM 817 N N . ILE A 1 102 ? -4.177 -2.180 -1.064 1.00 95.69 102 ILE A N 1
ATOM 818 C CA . ILE A 1 102 ? -3.310 -2.006 -2.219 1.00 95.69 102 ILE A CA 1
ATOM 819 C C . ILE A 1 102 ? -4.140 -1.387 -3.340 1.00 95.69 102 ILE A C 1
ATOM 821 O O . ILE A 1 102 ? -5.151 -1.970 -3.717 1.00 95.69 102 ILE A O 1
ATOM 825 N N . GLY A 1 103 ? -3.778 -0.212 -3.836 1.00 94.81 103 GLY A N 1
ATOM 826 C CA . GLY A 1 103 ? -4.317 0.343 -5.075 1.00 94.81 103 GLY A CA 1
ATOM 827 C C . GLY A 1 103 ? -3.497 -0.117 -6.276 1.00 94.81 103 GLY A C 1
ATOM 828 O O . GLY A 1 103 ? -2.291 -0.321 -6.164 1.00 94.81 103 GLY A O 1
ATOM 829 N N . PHE A 1 104 ? -4.149 -0.292 -7.423 1.00 94.56 104 PHE A N 1
ATOM 830 C CA . PHE A 1 104 ? -3.524 -0.685 -8.682 1.00 94.56 104 PHE A CA 1
ATOM 831 C C . PHE A 1 104 ? -3.980 0.224 -9.817 1.00 94.56 104 PHE A C 1
ATOM 833 O O . PHE A 1 104 ? -5.167 0.516 -9.962 1.00 94.56 104 PHE A O 1
ATOM 840 N N . CYS A 1 105 ? -3.031 0.585 -10.677 1.00 93.62 105 CYS A N 1
ATOM 841 C CA . CYS A 1 105 ? -3.302 1.209 -11.964 1.00 93.62 105 CYS A CA 1
ATOM 842 C C . CYS A 1 105 ? -2.748 0.329 -13.081 1.00 93.62 105 CYS A C 1
ATOM 844 O O . CYS A 1 105 ? -1.655 -0.228 -12.972 1.00 93.62 105 CYS A O 1
ATOM 846 N N . GLY A 1 106 ? -3.483 0.256 -14.182 1.00 91.25 106 GLY A N 1
ATOM 847 C CA . GLY A 1 106 ? -3.122 -0.512 -15.366 1.00 91.25 106 GLY A CA 1
ATOM 848 C C . GLY A 1 106 ? -4.107 -0.248 -16.499 1.00 91.25 106 GLY A C 1
ATOM 849 O O . GLY A 1 106 ? -4.915 0.683 -16.440 1.00 91.25 106 GLY A O 1
ATOM 850 N N . SER A 1 107 ? -4.054 -1.084 -17.522 1.00 90.38 107 SER A N 1
ATOM 851 C CA . SER A 1 107 ? -4.985 -1.086 -18.645 1.00 90.38 107 SER A CA 1
ATOM 852 C C . SER A 1 107 ? -6.304 -1.758 -18.261 1.00 90.38 107 SER A C 1
ATOM 854 O O . SER A 1 107 ? -6.333 -2.916 -17.850 1.00 90.38 107 SER A O 1
ATOM 856 N N . ALA A 1 108 ? -7.425 -1.056 -18.427 1.00 87.62 108 ALA A N 1
ATOM 857 C CA . ALA A 1 108 ? -8.750 -1.629 -18.203 1.00 87.62 108 ALA A CA 1
ATOM 858 C C . ALA A 1 108 ? -9.211 -2.461 -19.410 1.00 87.62 108 ALA A C 1
ATOM 860 O O . ALA A 1 108 ? -9.305 -1.963 -20.534 1.00 87.62 108 ALA A O 1
ATOM 861 N N . VAL A 1 109 ? -9.567 -3.724 -19.173 1.00 87.06 109 VAL A N 1
ATOM 862 C CA . VAL A 1 109 ? -10.160 -4.605 -20.186 1.00 87.06 109 VAL A CA 1
ATOM 863 C C . VAL A 1 109 ? -11.673 -4.448 -20.160 1.00 87.06 109 VAL A C 1
ATOM 865 O O . VAL A 1 109 ? -12.347 -4.909 -19.237 1.00 87.06 109 VAL A O 1
ATOM 868 N N . MET A 1 110 ? -12.228 -3.826 -21.197 1.00 88.19 110 MET A N 1
ATOM 869 C CA . MET A 1 110 ? -13.651 -3.490 -21.269 1.00 88.19 110 MET A CA 1
ATOM 870 C C . MET A 1 110 ? -14.456 -4.536 -22.050 1.00 88.19 110 MET A C 1
ATOM 872 O O . MET A 1 110 ? -14.076 -4.933 -23.151 1.00 88.19 110 MET A O 1
ATOM 876 N N . LYS A 1 111 ? -15.628 -4.926 -21.534 1.00 86.75 111 LYS A N 1
ATOM 877 C CA . LYS A 1 111 ? -16.618 -5.739 -22.260 1.00 86.75 111 LYS A CA 1
ATOM 878 C C . LYS A 1 111 ? -18.015 -5.176 -22.026 1.00 86.75 111 LYS A C 1
ATOM 880 O O . LYS A 1 111 ? -18.472 -5.103 -20.892 1.00 86.75 111 LYS A O 1
ATOM 885 N N . GLY A 1 112 ? -18.697 -4.769 -23.099 1.00 86.94 112 GLY A N 1
ATOM 886 C CA . GLY A 1 112 ? -20.055 -4.217 -23.002 1.00 86.94 112 GLY A CA 1
ATOM 887 C C . GLY A 1 112 ? -20.155 -2.952 -22.138 1.00 86.94 112 GLY A C 1
ATOM 888 O O . GLY A 1 112 ? -21.153 -2.768 -21.456 1.00 86.94 112 GLY A O 1
ATOM 889 N N . GLY A 1 113 ? -19.112 -2.113 -22.125 1.00 84.31 113 GLY A N 1
ATOM 890 C CA . GLY A 1 113 ? -19.066 -0.881 -21.325 1.00 84.31 113 GLY A CA 1
ATOM 891 C C . GLY A 1 113 ? -18.668 -1.070 -19.858 1.00 84.31 113 GLY A C 1
ATOM 892 O O . GLY A 1 113 ? -18.547 -0.081 -19.144 1.00 84.31 113 GLY A O 1
ATOM 893 N N . VAL A 1 114 ? -18.413 -2.305 -19.416 1.00 83.25 114 VAL A N 1
ATOM 894 C CA . VAL A 1 114 ? -18.004 -2.622 -18.039 1.00 83.25 114 VAL A CA 1
ATOM 895 C C . VAL A 1 114 ? -16.540 -3.061 -18.012 1.00 83.25 114 VAL A C 1
ATOM 897 O O . VAL A 1 114 ? -16.098 -3.808 -18.891 1.00 83.25 114 VAL A O 1
ATOM 900 N N . CYS A 1 115 ? -15.789 -2.609 -17.004 1.00 82.06 115 CYS A N 1
ATOM 901 C CA . CYS A 1 115 ? -14.436 -3.094 -16.741 1.00 82.06 115 CYS A CA 1
ATOM 902 C C . CYS A 1 115 ? -14.498 -4.546 -16.253 1.00 82.06 115 CYS A C 1
ATOM 904 O O . CYS A 1 115 ? -15.148 -4.864 -15.259 1.00 82.06 115 CYS A O 1
ATOM 906 N N . THR A 1 116 ? -13.837 -5.447 -16.972 1.00 82.69 116 THR A N 1
ATOM 907 C CA . THR A 1 116 ? -13.822 -6.884 -16.668 1.00 82.69 116 THR A CA 1
ATOM 908 C C . THR A 1 116 ? -12.513 -7.367 -16.070 1.00 82.69 116 THR A C 1
ATOM 910 O O . THR A 1 116 ? -12.505 -8.443 -15.469 1.00 82.69 116 THR A O 1
ATOM 913 N N . ASN A 1 117 ? -11.430 -6.611 -16.215 1.00 81.44 117 ASN A N 1
ATOM 914 C CA . ASN A 1 117 ? -10.146 -6.901 -15.592 1.00 81.44 117 ASN A CA 1
ATOM 915 C C . ASN A 1 117 ? -9.214 -5.685 -15.698 1.00 81.44 117 ASN A C 1
ATOM 917 O O . ASN A 1 117 ? -9.416 -4.846 -16.577 1.00 81.44 117 ASN A O 1
ATOM 921 N N . LEU A 1 118 ? -8.166 -5.649 -14.875 1.00 84.81 118 LEU A N 1
ATOM 922 C CA . LEU A 1 118 ? -6.982 -4.822 -15.110 1.00 84.81 118 LEU A CA 1
ATOM 923 C C . LEU A 1 118 ? -5.848 -5.699 -15.656 1.00 84.81 118 LEU A C 1
ATOM 925 O O . LEU A 1 118 ? -5.629 -6.809 -15.171 1.00 84.81 118 LEU A O 1
ATOM 929 N N . THR A 1 119 ? -5.146 -5.209 -16.671 1.00 87.44 119 THR A N 1
ATOM 930 C CA . THR A 1 119 ? -3.924 -5.806 -17.233 1.00 87.44 119 THR A CA 1
ATOM 931 C C . THR A 1 119 ? -2.811 -4.769 -17.263 1.00 87.44 119 THR A C 1
ATOM 933 O O . THR A 1 119 ? -3.066 -3.592 -17.019 1.00 87.44 119 THR A O 1
ATOM 936 N N . ASP A 1 120 ? -1.583 -5.190 -17.570 1.00 90.06 120 ASP A N 1
ATOM 937 C CA . ASP A 1 120 ? -0.438 -4.293 -17.772 1.00 90.06 120 ASP A CA 1
ATOM 938 C C . ASP A 1 120 ? -0.276 -3.296 -16.614 1.00 90.06 120 ASP A C 1
ATOM 940 O O . ASP A 1 120 ? -0.348 -2.074 -16.795 1.00 90.06 120 ASP A O 1
ATOM 944 N N . LEU A 1 121 ? -0.140 -3.830 -15.395 1.00 93.94 121 LEU A N 1
ATOM 945 C CA . LEU A 1 121 ? -0.006 -3.011 -14.194 1.00 93.94 121 LEU A CA 1
ATOM 946 C C . LEU A 1 121 ? 1.171 -2.035 -14.350 1.00 93.94 121 LEU A C 1
ATOM 948 O O . LEU A 1 121 ? 2.293 -2.422 -14.679 1.00 93.94 121 LEU A O 1
ATOM 952 N N . SER A 1 122 ? 0.899 -0.751 -14.122 1.00 95.69 122 SER A N 1
ATOM 953 C CA . SER A 1 122 ? 1.858 0.347 -14.301 1.00 95.69 122 SER A CA 1
ATOM 954 C C . SER A 1 122 ? 2.240 1.023 -12.986 1.00 95.69 122 SER A C 1
ATOM 956 O O . SER A 1 122 ? 3.328 1.596 -12.867 1.00 95.69 122 SER A O 1
ATOM 958 N N . SER A 1 123 ? 1.372 0.937 -11.979 1.00 97.31 123 SER A N 1
ATOM 959 C CA . SER A 1 123 ? 1.680 1.371 -10.623 1.00 97.31 123 SER A CA 1
ATOM 960 C C . SER A 1 123 ? 0.836 0.651 -9.585 1.00 97.31 123 SER A C 1
ATOM 962 O O . SER A 1 123 ? -0.266 0.183 -9.877 1.00 97.31 123 SER A O 1
ATOM 964 N N . ALA A 1 124 ? 1.329 0.647 -8.354 1.00 97.62 124 ALA A N 1
ATOM 965 C CA . ALA A 1 124 ? 0.564 0.269 -7.184 1.00 97.62 124 ALA A CA 1
ATOM 966 C C . ALA A 1 124 ? 0.927 1.154 -5.989 1.00 97.62 124 ALA A C 1
ATOM 968 O O . ALA A 1 124 ? 2.065 1.610 -5.861 1.00 97.62 124 ALA A O 1
ATOM 969 N N . ASP A 1 125 ? -0.029 1.365 -5.096 1.00 97.06 125 ASP A N 1
ATOM 970 C CA . ASP A 1 125 ? 0.205 1.929 -3.770 1.00 97.06 125 ASP A CA 1
ATOM 971 C C . ASP A 1 125 ? -0.191 0.897 -2.719 1.00 97.06 125 ASP A C 1
ATOM 973 O O . ASP A 1 125 ? -1.213 0.240 -2.851 1.00 97.06 125 ASP A O 1
ATOM 977 N N . LEU A 1 126 ? 0.622 0.714 -1.683 1.00 97.44 126 LEU A N 1
ATOM 978 C CA . LEU A 1 126 ? 0.275 -0.099 -0.523 1.00 97.44 126 LEU A CA 1
ATOM 979 C C . LEU A 1 126 ? 0.173 0.814 0.687 1.00 97.44 126 LEU A C 1
ATOM 981 O O . LEU A 1 126 ? 1.172 1.333 1.189 1.00 97.44 126 LEU A O 1
ATOM 985 N N . ARG A 1 127 ? -1.048 0.958 1.185 1.00 95.75 127 ARG A N 1
ATOM 986 C CA . ARG A 1 127 ? -1.365 1.854 2.281 1.00 95.75 127 ARG A CA 1
ATOM 987 C C . ARG A 1 127 ? -1.300 1.178 3.641 1.00 95.75 127 ARG A C 1
ATOM 989 O O . ARG A 1 127 ? -1.931 0.144 3.880 1.00 95.75 127 ARG A O 1
ATOM 996 N N . ILE A 1 128 ? -0.588 1.818 4.563 1.00 95.62 128 ILE A N 1
ATOM 997 C CA . ILE A 1 128 ? -0.323 1.330 5.914 1.00 95.62 128 ILE A CA 1
ATOM 998 C C . ILE A 1 128 ? -1.422 1.829 6.856 1.00 95.62 128 ILE A C 1
ATOM 1000 O O . ILE A 1 128 ? -1.424 2.969 7.313 1.00 95.62 128 ILE A O 1
ATOM 1004 N N . ALA A 1 129 ? -2.375 0.959 7.175 1.00 91.38 129 ALA A N 1
ATOM 1005 C CA . ALA A 1 129 ? -3.398 1.224 8.168 1.00 91.38 129 ALA A CA 1
ATOM 1006 C C . ALA A 1 129 ? -2.790 1.285 9.573 1.00 91.38 129 ALA A C 1
ATOM 1008 O O . ALA A 1 129 ? -2.144 0.337 10.036 1.00 91.38 129 ALA A O 1
ATOM 1009 N N . ARG A 1 130 ? -3.051 2.390 10.266 1.00 89.62 130 ARG A N 1
ATOM 1010 C CA . ARG A 1 130 ? -2.592 2.671 11.627 1.00 89.62 130 ARG A CA 1
ATOM 1011 C C . ARG A 1 130 ? -3.781 3.123 12.458 1.00 89.62 130 ARG A C 1
ATOM 1013 O O . ARG A 1 130 ? -4.617 3.882 11.972 1.00 89.62 130 ARG A O 1
ATOM 1020 N N . GLU A 1 131 ? -3.848 2.665 13.699 1.00 83.75 131 GLU A N 1
ATOM 1021 C CA . GLU A 1 131 ? -4.875 3.117 14.628 1.00 83.75 131 GLU A CA 1
ATOM 1022 C C . GLU A 1 131 ? -4.462 4.448 15.261 1.00 83.75 131 GLU A C 1
ATOM 1024 O O . GLU A 1 131 ? -3.314 4.649 15.662 1.00 83.75 131 GLU A O 1
ATOM 1029 N N . LYS A 1 132 ? -5.405 5.388 15.342 1.00 82.00 132 LYS A N 1
ATOM 1030 C CA . LYS A 1 132 ? -5.185 6.695 15.965 1.00 82.00 132 LYS A CA 1
ATOM 1031 C C . LYS A 1 132 ? -6.098 6.842 17.178 1.00 82.00 132 LYS A C 1
ATOM 1033 O O . LYS A 1 132 ? -7.175 7.423 17.101 1.00 82.00 132 LYS A O 1
ATOM 1038 N N . HIS A 1 133 ? -5.639 6.317 18.310 1.00 80.06 133 HIS A N 1
ATOM 1039 C CA . HIS A 1 133 ? -6.330 6.479 19.589 1.00 80.06 133 HIS A CA 1
ATOM 1040 C C . HIS A 1 133 ? -6.415 7.949 20.018 1.00 80.06 133 HIS A C 1
ATOM 1042 O O . HIS A 1 133 ? -5.501 8.734 19.749 1.00 80.06 133 HIS A O 1
ATOM 1048 N N . GLY A 1 134 ? -7.501 8.294 20.712 1.00 80.50 134 GLY A N 1
ATOM 1049 C CA . GLY A 1 134 ? -7.745 9.625 21.278 1.00 80.50 134 GLY A CA 1
ATOM 1050 C C . GLY A 1 134 ? -8.289 10.659 20.287 1.00 80.50 134 GLY A C 1
ATOM 1051 O O . GLY A 1 134 ? -8.835 11.667 20.709 1.00 80.50 134 GLY A O 1
ATOM 1052 N N . VAL A 1 135 ? -8.230 10.406 18.972 1.00 82.69 135 VAL A N 1
ATOM 1053 C CA . VAL A 1 135 ? -8.709 11.369 17.954 1.00 82.69 135 VAL A CA 1
ATOM 1054 C C . VAL A 1 135 ? -10.208 11.647 18.077 1.00 82.69 135 VAL A C 1
ATOM 1056 O O . VAL A 1 135 ? -10.662 12.745 17.775 1.00 82.69 135 VAL A O 1
ATOM 1059 N N . ALA A 1 136 ? -10.976 10.662 18.539 1.00 80.81 136 ALA A N 1
ATOM 1060 C CA . ALA A 1 136 ? -12.412 10.794 18.735 1.00 80.81 136 ALA A CA 1
ATOM 1061 C C . ALA A 1 136 ? -12.798 11.141 20.182 1.00 80.81 136 ALA A C 1
ATOM 1063 O O . ALA A 1 136 ? -13.982 11.136 20.471 1.00 80.81 136 ALA A O 1
ATOM 1064 N N . GLU A 1 137 ? -11.867 11.416 21.102 1.00 84.06 137 GLU A N 1
ATOM 1065 C CA . GLU A 1 137 ? -12.192 11.556 22.534 1.00 84.06 137 GLU A CA 1
ATOM 1066 C C . GLU A 1 137 ? -13.080 12.780 22.818 1.00 84.06 137 GLU A C 1
ATOM 1068 O O . GLU A 1 137 ? -14.104 12.666 23.492 1.00 84.06 137 GLU A O 1
ATOM 1073 N N 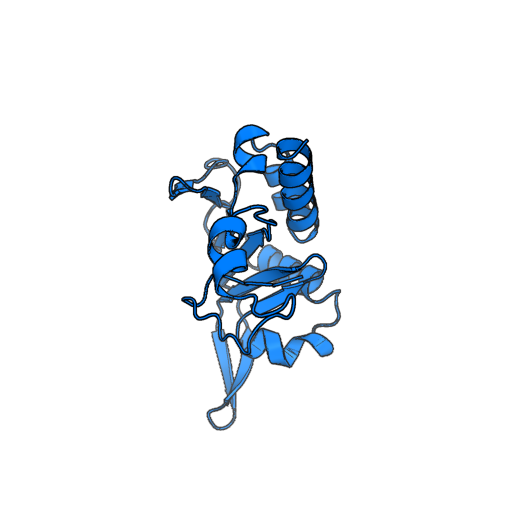. GLU A 1 138 ? -12.759 13.925 22.210 1.00 81.75 138 GLU A N 1
ATOM 1074 C CA . GLU A 1 138 ? -13.580 15.144 22.288 1.00 81.75 138 GLU A CA 1
ATOM 1075 C C . GLU A 1 138 ? -14.931 14.991 21.574 1.00 81.75 138 GLU A C 1
ATOM 1077 O O . GLU A 1 138 ? -15.937 15.574 21.986 1.00 81.75 138 GLU A O 1
ATOM 1082 N N . LEU A 1 139 ? -14.962 14.196 20.501 1.00 82.81 139 LEU A N 1
ATOM 1083 C CA . LEU A 1 139 ? -16.170 13.955 19.718 1.00 82.81 139 LEU A CA 1
ATOM 1084 C C . LEU A 1 139 ? -17.080 12.924 20.397 1.00 82.81 139 LEU A C 1
ATOM 1086 O O . LEU A 1 139 ? -18.294 13.077 20.375 1.00 82.81 139 LEU A O 1
ATOM 1090 N N . ALA A 1 140 ? -16.518 11.906 21.048 1.00 81.88 140 ALA A N 1
ATOM 1091 C CA . ALA A 1 140 ? -17.254 10.815 21.677 1.00 81.88 140 ALA A CA 1
ATOM 1092 C C . ALA A 1 140 ? -18.241 11.334 22.725 1.00 81.88 140 ALA A C 1
ATOM 1094 O O . ALA A 1 140 ? -19.376 10.873 22.764 1.00 81.88 140 ALA A O 1
ATOM 1095 N N . GLN A 1 141 ? -17.856 12.349 23.506 1.00 80.31 141 GLN A N 1
ATOM 1096 C CA . GLN A 1 141 ? -18.750 12.990 24.478 1.00 80.31 141 GLN A CA 1
ATOM 1097 C C . GLN A 1 141 ? -19.978 13.652 23.830 1.00 80.31 141 GLN A C 1
ATOM 1099 O O . GLN A 1 141 ? -21.003 13.790 24.485 1.00 80.31 141 GLN A O 1
ATOM 1104 N N . GLN A 1 142 ? -19.882 14.056 22.561 1.00 83.06 142 GLN A N 1
ATOM 1105 C CA . GLN A 1 142 ? -20.971 14.683 21.804 1.00 83.06 142 GLN A CA 1
ATOM 1106 C C . GLN A 1 142 ? -21.819 13.665 21.031 1.00 83.06 142 GLN A C 1
ATOM 1108 O O . GLN A 1 142 ? -22.930 13.987 20.626 1.00 83.06 142 GLN A O 1
ATOM 1113 N N . LEU A 1 143 ? -21.289 12.459 20.800 1.00 84.69 143 LEU A N 1
ATOM 1114 C CA . LEU A 1 143 ? -21.974 11.375 20.086 1.00 84.69 143 LEU A CA 1
ATOM 1115 C C . LEU A 1 143 ? -22.700 10.402 21.023 1.00 84.69 143 LEU A C 1
ATOM 1117 O O . LEU A 1 143 ? -23.384 9.497 20.548 1.00 84.69 143 LEU A O 1
ATOM 1121 N N . LEU A 1 144 ? -22.502 10.539 22.335 1.00 84.12 144 LEU A N 1
ATOM 1122 C CA . LEU A 1 144 ? -23.086 9.678 23.355 1.00 84.12 144 LEU A CA 1
ATOM 1123 C C . LEU A 1 144 ? -24.233 10.405 24.068 1.00 84.12 144 LEU A C 1
ATOM 1125 O O . LEU A 1 144 ? -23.997 11.395 24.758 1.00 84.12 144 LEU A O 1
ATOM 1129 N N . SER A 1 145 ? -25.441 9.851 23.984 1.00 80.94 145 SER A N 1
ATOM 1130 C CA . SER A 1 145 ? -26.607 10.266 24.771 1.00 80.94 145 SER A CA 1
ATOM 1131 C C . SER A 1 145 ? -27.031 9.119 25.689 1.00 80.94 145 SER A C 1
ATOM 1133 O O . SER A 1 145 ? -27.192 7.984 25.246 1.00 80.94 145 SER A O 1
ATOM 1135 N N . ASP A 1 146 ? -27.154 9.381 26.995 1.00 82.94 146 ASP A N 1
ATOM 1136 C CA . ASP A 1 146 ? -27.499 8.375 28.019 1.00 82.94 146 ASP A CA 1
ATOM 1137 C C . ASP A 1 146 ? -26.609 7.112 28.009 1.00 82.94 146 ASP A C 1
ATOM 1139 O O . ASP A 1 146 ? -27.041 6.002 28.324 1.00 82.94 146 ASP A O 1
ATOM 1143 N N . GLY A 1 147 ? -25.331 7.278 27.653 1.00 79.69 147 GLY A N 1
ATOM 1144 C CA . GLY A 1 147 ? -24.362 6.181 27.575 1.00 79.69 147 GLY A CA 1
ATOM 1145 C C . GLY A 1 147 ? -24.506 5.292 26.335 1.00 79.69 147 GLY A C 1
ATOM 1146 O O . GLY A 1 147 ? -23.789 4.297 26.226 1.00 79.69 147 GLY A O 1
ATOM 1147 N N . ALA A 1 148 ? -25.389 5.647 25.399 1.00 81.88 148 ALA A N 1
ATOM 1148 C CA . ALA A 1 148 ? -25.534 5.000 24.102 1.00 81.88 148 ALA A CA 1
ATOM 1149 C C . ALA A 1 148 ? -25.030 5.914 22.979 1.00 81.88 148 ALA A C 1
ATOM 1151 O O . ALA A 1 148 ? -25.179 7.132 23.037 1.00 81.88 148 ALA A O 1
ATOM 1152 N N . LEU A 1 149 ? -24.422 5.318 21.952 1.00 81.56 149 LEU A N 1
ATOM 1153 C CA . LEU A 1 149 ? -24.024 6.053 20.756 1.00 81.56 149 LEU A CA 1
ATOM 1154 C C . LEU A 1 149 ? -25.281 6.432 19.966 1.00 81.56 149 LEU A C 1
ATOM 1156 O O . LEU A 1 149 ? -26.039 5.549 19.553 1.00 81.56 149 LEU A O 1
ATOM 1160 N N . ASP A 1 150 ? -25.475 7.723 19.721 1.00 84.62 150 ASP A N 1
ATOM 1161 C CA . ASP A 1 150 ? -26.530 8.196 18.837 1.00 84.62 150 ASP A CA 1
ATOM 1162 C C . ASP A 1 150 ? -26.269 7.750 17.396 1.00 84.62 150 ASP A C 1
ATOM 1164 O O . ASP A 1 150 ? -25.127 7.535 16.971 1.00 84.62 150 ASP A O 1
ATOM 1168 N N . SER A 1 151 ? -27.343 7.639 16.609 1.00 85.12 151 SER A N 1
ATOM 1169 C CA . SER A 1 151 ? -27.253 7.338 15.179 1.00 85.12 151 SER A CA 1
ATOM 1170 C C . SER A 1 151 ? -26.428 8.410 14.460 1.00 85.12 151 SER A C 1
ATOM 1172 O O . SER A 1 151 ? -26.944 9.458 14.076 1.00 85.12 151 SER A O 1
ATOM 1174 N N . THR A 1 152 ? -25.149 8.116 14.244 1.00 83.56 152 THR A N 1
ATOM 1175 C CA . THR A 1 152 ? -24.153 9.071 13.758 1.00 83.56 152 THR A CA 1
ATOM 1176 C C . THR A 1 152 ? -23.584 8.612 12.423 1.00 83.56 152 THR A C 1
ATOM 1178 O O . THR A 1 152 ? -23.084 7.494 12.298 1.00 83.56 152 THR A O 1
ATOM 1181 N N . LEU A 1 153 ? -23.612 9.497 11.425 1.00 82.88 153 LEU A N 1
ATOM 1182 C CA . LEU A 1 153 ? -22.943 9.292 10.144 1.00 82.88 153 LEU A CA 1
ATOM 1183 C C . LEU A 1 153 ? -21.598 10.023 10.146 1.00 82.88 153 LEU A C 1
ATOM 1185 O O . LEU A 1 153 ? -21.553 11.247 10.246 1.00 82.88 153 LEU A O 1
ATOM 1189 N N . LEU A 1 154 ? -20.509 9.275 9.990 1.00 79.50 154 LEU A N 1
ATOM 1190 C CA . LEU A 1 154 ? -19.171 9.838 9.831 1.00 79.50 154 LEU A CA 1
ATOM 1191 C C . LEU A 1 154 ? -18.842 9.956 8.343 1.00 79.50 154 LEU A C 1
ATOM 1193 O O . LEU A 1 154 ? -18.812 8.960 7.621 1.00 79.50 154 LEU A O 1
ATOM 1197 N N . LEU A 1 155 ? -18.608 11.186 7.891 1.00 79.25 155 LEU A N 1
ATOM 1198 C CA . LEU A 1 155 ? -18.269 11.505 6.508 1.00 79.25 155 LEU A CA 1
ATOM 1199 C C . LEU A 1 155 ? -16.814 11.957 6.428 1.00 79.25 155 LEU A C 1
ATOM 1201 O O . LEU A 1 155 ? -16.391 12.852 7.155 1.00 79.25 155 LEU A O 1
ATOM 1205 N N . SER A 1 156 ? -16.060 11.374 5.505 1.00 62.94 156 SER A N 1
ATOM 1206 C CA . SER A 1 156 ? -14.696 11.797 5.197 1.00 62.94 156 SER A CA 1
ATOM 1207 C C . SER A 1 156 ? -14.416 11.655 3.703 1.00 62.94 156 SER A C 1
ATOM 1209 O O . SER A 1 156 ? -15.021 10.795 3.056 1.00 62.94 156 SER A O 1
ATOM 1211 N N . PRO A 1 157 ? -13.465 12.426 3.146 1.00 64.06 157 PRO A N 1
ATOM 1212 C CA . PRO A 1 157 ? -12.942 12.172 1.808 1.00 64.06 157 PRO A CA 1
ATOM 1213 C C . PRO A 1 157 ? -12.463 10.716 1.661 1.00 64.06 157 PRO A C 1
ATOM 1215 O O . PRO A 1 157 ? -12.084 10.097 2.667 1.00 64.06 157 PRO A O 1
ATOM 1218 N N . PRO A 1 158 ? -12.451 10.162 0.432 1.00 50.75 158 PRO A N 1
ATOM 1219 C CA . PRO A 1 158 ? -11.940 8.822 0.164 1.00 50.75 158 PRO A CA 1
ATOM 1220 C C . PRO A 1 158 ? -10.440 8.788 0.462 1.00 50.75 158 PRO A C 1
ATOM 1222 O O . PRO A 1 158 ? -9.633 9.111 -0.393 1.00 50.75 158 PRO A O 1
ATOM 1225 N N . LEU A 1 159 ? -10.106 8.487 1.718 1.00 48.56 159 LEU A N 1
ATOM 1226 C CA . LEU A 1 159 ? -8.778 8.266 2.295 1.00 48.56 159 LEU A CA 1
ATOM 1227 C C . LEU A 1 159 ? -8.893 8.004 3.809 1.00 48.56 159 LEU A C 1
ATOM 1229 O O . LEU A 1 159 ? -7.970 7.447 4.367 1.00 48.56 159 LEU A O 1
ATOM 1233 N N . TYR A 1 160 ? -9.978 8.283 4.528 1.00 50.84 160 TYR A N 1
ATOM 1234 C CA . TYR A 1 160 ? -10.038 7.924 5.958 1.00 50.84 160 TYR A CA 1
ATOM 1235 C C . TYR A 1 160 ? -10.965 6.723 6.176 1.00 50.84 160 TYR A C 1
ATOM 1237 O O . TYR A 1 160 ? -12.149 6.783 5.869 1.00 50.84 160 TYR A O 1
ATOM 1245 N N . GLN A 1 161 ? -10.422 5.602 6.668 1.00 50.91 161 GLN A N 1
ATOM 1246 C CA . GLN A 1 161 ? -11.254 4.541 7.240 1.00 50.91 161 GLN A CA 1
ATOM 1247 C C . GLN A 1 161 ? -11.499 4.896 8.700 1.00 50.91 161 GLN A C 1
ATOM 1249 O O . GLN A 1 161 ? -10.570 4.882 9.505 1.00 50.91 161 GLN A O 1
ATOM 1254 N N . ILE A 1 162 ? -12.743 5.240 9.024 1.00 53.94 162 ILE A N 1
ATOM 1255 C CA . ILE A 1 162 ? -13.148 5.523 10.395 1.00 53.94 162 ILE A CA 1
ATOM 1256 C C . ILE A 1 162 ? -13.854 4.288 10.942 1.00 53.94 162 ILE A C 1
ATOM 1258 O O . ILE A 1 162 ? -14.816 3.800 10.350 1.00 53.94 162 ILE A O 1
ATOM 1262 N N . ARG A 1 163 ? -13.367 3.775 12.071 1.00 47.81 163 ARG A N 1
ATOM 1263 C CA . ARG A 1 163 ? -14.006 2.688 12.809 1.00 47.81 163 ARG A CA 1
ATOM 1264 C C . ARG A 1 163 ? -14.251 3.174 14.231 1.00 47.81 163 ARG A C 1
ATOM 1266 O O . ARG A 1 163 ? -13.301 3.524 14.920 1.00 47.81 163 ARG A O 1
ATOM 1273 N N . LEU A 1 164 ? -15.516 3.220 14.637 1.00 49.00 164 LEU A N 1
ATOM 1274 C CA . LEU A 1 164 ? -15.891 3.362 16.041 1.00 49.00 164 LEU A CA 1
ATOM 1275 C C . LEU A 1 164 ? -15.929 1.946 16.631 1.00 49.00 164 LEU A C 1
ATOM 1277 O O . LEU A 1 164 ? -16.594 1.073 16.068 1.00 49.00 164 LEU A O 1
ATOM 1281 N N . THR A 1 165 ? -15.168 1.702 17.693 1.00 53.81 165 THR A N 1
ATOM 1282 C CA . THR A 1 165 ? -15.200 0.463 18.490 1.00 53.81 165 THR A CA 1
ATOM 1283 C C . THR A 1 165 ? -15.665 0.772 19.891 1.00 53.81 165 THR A C 1
ATOM 1285 O O . THR A 1 165 ? -15.184 1.803 20.414 1.00 53.81 165 THR A O 1
#

InterPro domains:
  IPR045735 Stage III sporulation protein AA, AAA+ ATPase domain [PF19568] (12-159)

Radius of gyration: 18.16 Å; chains: 1; bounding box: 48×32×51 Å

Sequence (165 aa):
MKEREEISRYRQAALFLPVRLRKLAETLPKEDQAVAEEFRLRTGWPMTVLLPEGETCPWPSEPPVEPEELETLCDLGAEFSRYAAAETLREGFLPVRGGFRIGFCGSAVMKGGVCTNLTDLSSADLRIAREKHGVAEELAQQLLSDGALDSTLLLSPPLYQIRLT

Organism: NCBI:txid1076179

Secondary structure (DSSP, 8-state):
-HHHHHHHHHHHHHTTS-HHHHHHHHTS-HHHHHH--EEEEEBTS--EEEETTEEE-S-TTSPPBPHHHHHHHHHHHTTT-TTTTHHHHHTTEEEETTTEEEEEEEEEEEETTEEEEEEEEEEEEEE-----TTTTHHHHHHHEETTEE--------TT------

pLDDT: mean 87.81, std 12.2, range [47.81, 98.5]